Protein AF-A0A347U4I5-F1 (afdb_monomer_lite)

Structure (mmCIF, N/CA/C/O backbone):
data_AF-A0A347U4I5-F1
#
_entry.id   AF-A0A347U4I5-F1
#
loop_
_atom_site.group_PDB
_atom_site.id
_atom_site.type_symbol
_atom_site.label_atom_id
_atom_site.label_alt_id
_atom_site.label_comp_id
_atom_site.label_asym_id
_atom_site.label_entity_id
_atom_site.label_seq_id
_atom_site.pdbx_PDB_ins_code
_atom_site.Cartn_x
_atom_site.Cartn_y
_atom_site.Cartn_z
_atom_site.occupancy
_atom_site.B_iso_or_equiv
_atom_site.auth_seq_id
_atom_site.auth_comp_id
_atom_site.auth_asym_id
_atom_site.auth_atom_id
_atom_site.pdbx_PDB_model_num
ATOM 1 N N . MET A 1 1 ? -4.852 11.056 -18.461 1.00 53.84 1 MET A N 1
ATOM 2 C CA . MET A 1 1 ? -3.978 10.757 -17.312 1.00 53.84 1 MET A CA 1
ATOM 3 C C . MET A 1 1 ? -4.538 9.509 -16.671 1.00 53.84 1 MET A C 1
ATOM 5 O O . MET A 1 1 ? -5.726 9.498 -16.374 1.00 53.84 1 MET A O 1
ATOM 9 N N . GLU A 1 2 ? -3.746 8.447 -16.586 1.00 70.62 2 GLU A N 1
ATOM 10 C CA . GLU A 1 2 ? -4.132 7.236 -15.855 1.00 70.62 2 GLU A CA 1
ATOM 11 C C . GLU A 1 2 ? -4.205 7.586 -14.367 1.00 70.62 2 GLU A C 1
ATOM 13 O O . GLU A 1 2 ? -3.350 8.334 -13.879 1.00 70.62 2 GLU A O 1
ATOM 18 N N . LYS A 1 3 ? -5.240 7.139 -13.653 1.00 88.94 3 LYS A N 1
ATOM 19 C CA . LYS A 1 3 ? -5.330 7.451 -12.229 1.00 88.94 3 LYS A CA 1
ATOM 20 C C . LYS A 1 3 ? -4.350 6.566 -11.468 1.00 88.94 3 LYS A C 1
ATOM 22 O O . LYS A 1 3 ? -4.262 5.368 -11.714 1.00 88.94 3 LYS A O 1
ATOM 27 N N . LEU A 1 4 ? -3.649 7.141 -10.494 1.00 93.19 4 LEU A N 1
ATOM 28 C CA . LEU A 1 4 ? -2.688 6.397 -9.672 1.00 93.19 4 LEU A CA 1
ATOM 29 C C . LEU A 1 4 ? -3.348 5.239 -8.900 1.00 93.19 4 LEU A C 1
ATOM 31 O O . LEU A 1 4 ? -2.704 4.229 -8.629 1.00 93.19 4 LEU A O 1
ATOM 35 N N . GLU A 1 5 ? -4.646 5.360 -8.607 1.00 92.75 5 GLU A N 1
ATOM 36 C CA . GLU A 1 5 ? -5.468 4.329 -7.963 1.00 92.75 5 GLU A CA 1
ATOM 37 C C . GLU A 1 5 ? -5.643 3.050 -8.815 1.00 92.75 5 GLU A C 1
ATOM 39 O O . GLU A 1 5 ? -5.871 1.969 -8.263 1.00 92.75 5 GLU A O 1
ATOM 44 N N . ASP A 1 6 ? -5.469 3.146 -10.138 1.00 95.31 6 ASP A N 1
ATOM 45 C CA . ASP A 1 6 ? -5.609 2.026 -11.078 1.00 95.31 6 ASP A CA 1
ATOM 46 C C . ASP A 1 6 ? -4.313 1.208 -11.226 1.00 95.31 6 ASP A C 1
ATOM 48 O O . ASP A 1 6 ? -4.338 0.099 -11.766 1.00 95.31 6 ASP A O 1
ATOM 52 N N . LYS A 1 7 ? -3.175 1.694 -10.702 1.00 95.12 7 LYS A N 1
ATOM 53 C CA . LYS A 1 7 ? -1.903 0.960 -10.762 1.00 95.12 7 LYS A CA 1
ATOM 54 C C . LYS A 1 7 ? -2.002 -0.383 -10.038 1.00 95.12 7 LYS A C 1
ATOM 56 O O . LYS A 1 7 ? -2.517 -0.472 -8.923 1.00 95.12 7 LYS A O 1
ATOM 61 N N . VAL A 1 8 ? -1.418 -1.425 -10.632 1.00 94.94 8 VAL A N 1
ATOM 62 C CA . VAL A 1 8 ? -1.280 -2.742 -9.993 1.00 94.94 8 VAL A CA 1
ATOM 63 C C . VAL A 1 8 ? -0.271 -2.647 -8.847 1.00 94.94 8 VAL A C 1
ATOM 65 O O . VAL A 1 8 ? 0.929 -2.483 -9.067 1.00 94.94 8 VAL A O 1
ATOM 68 N N . ILE A 1 9 ? -0.748 -2.776 -7.606 1.00 93.81 9 ILE A N 1
ATOM 69 C CA . ILE A 1 9 ? 0.105 -2.712 -6.410 1.00 93.81 9 ILE A CA 1
ATOM 70 C C . ILE A 1 9 ? 0.875 -4.015 -6.184 1.00 93.81 9 ILE A C 1
ATOM 72 O O . ILE A 1 9 ? 1.954 -4.023 -5.581 1.00 93.81 9 ILE A O 1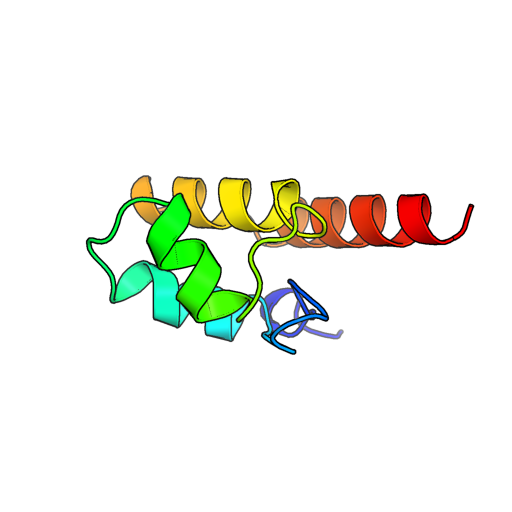
ATOM 76 N N . CYS A 1 10 ? 0.327 -5.137 -6.659 1.00 90.56 10 CYS A N 1
ATOM 77 C CA . CYS A 1 10 ? 0.989 -6.427 -6.578 1.00 90.56 10 CYS A CA 1
ATOM 78 C C . CYS A 1 10 ? 0.579 -7.379 -7.700 1.00 90.56 10 CYS A C 1
ATOM 80 O O . CYS A 1 10 ? -0.590 -7.731 -7.821 1.00 90.56 10 CYS A O 1
ATOM 82 N N . GLU A 1 11 ? 1.569 -7.877 -8.440 1.00 88.62 11 GLU A N 1
ATOM 83 C CA . GLU A 1 11 ? 1.381 -8.806 -9.563 1.00 88.62 11 GLU A CA 1
ATOM 84 C C . GLU A 1 11 ? 0.907 -10.191 -9.106 1.00 88.62 11 GLU A C 1
ATOM 86 O O . GLU A 1 11 ? 0.219 -10.877 -9.844 1.00 88.62 11 GLU A O 1
ATOM 91 N N . CYS A 1 12 ? 1.209 -10.608 -7.869 1.00 90.88 12 CYS A N 1
ATOM 92 C CA . CYS A 1 12 ? 0.791 -11.926 -7.377 1.00 90.88 12 CYS A CA 1
ATOM 93 C C . CYS A 1 12 ? -0.728 -12.073 -7.213 1.00 90.88 12 CYS A C 1
ATOM 95 O O . CYS A 1 12 ? -1.242 -13.179 -7.333 1.00 90.88 12 CYS A O 1
ATOM 97 N N . GLY A 1 13 ? -1.416 -10.984 -6.865 1.00 88.69 13 GLY A N 1
ATOM 98 C CA . GLY A 1 13 ? -2.871 -10.971 -6.692 1.00 88.69 13 GLY A CA 1
ATOM 99 C C . GLY A 1 13 ? -3.598 -10.165 -7.764 1.00 88.69 13 GLY A C 1
ATOM 100 O O . GLY A 1 13 ? -4.820 -10.045 -7.686 1.00 88.69 13 GLY A O 1
ATOM 101 N N . GLU A 1 14 ? -2.841 -9.577 -8.698 1.00 92.81 14 GLU A N 1
ATOM 102 C CA . GLU A 1 14 ? -3.321 -8.701 -9.775 1.00 92.81 14 GLU A CA 1
ATOM 103 C C . GLU A 1 14 ? -4.278 -7.609 -9.268 1.00 92.81 14 GLU A C 1
ATOM 105 O O . GLU A 1 14 ? -5.244 -7.233 -9.929 1.00 92.81 14 GLU A O 1
ATOM 110 N N . LYS A 1 15 ? -4.026 -7.115 -8.047 1.00 95.06 15 LYS A N 1
ATOM 111 C CA . LYS A 1 15 ? -4.851 -6.087 -7.408 1.00 95.06 15 LYS A CA 1
ATOM 112 C C . LYS A 1 15 ? -4.329 -4.697 -7.713 1.00 95.06 15 LYS A C 1
ATOM 114 O O . LYS A 1 15 ? -3.118 -4.460 -7.659 1.00 95.06 15 LYS A O 1
ATOM 119 N N . THR A 1 16 ? -5.250 -3.776 -7.966 1.00 96.62 16 THR A N 1
ATOM 120 C CA . THR A 1 16 ? -4.945 -2.345 -8.068 1.00 96.62 16 THR A CA 1
ATOM 121 C C . THR A 1 16 ? -4.817 -1.698 -6.689 1.00 96.62 16 THR A C 1
ATOM 123 O O . THR A 1 16 ? -5.205 -2.294 -5.676 1.00 96.62 16 THR A O 1
ATOM 126 N N . VAL A 1 17 ? -4.290 -0.471 -6.630 1.00 96.38 17 VAL A N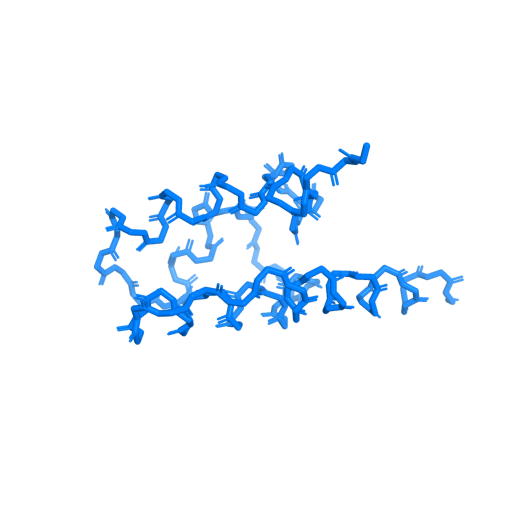 1
ATOM 127 C CA . VAL A 1 17 ? -4.274 0.332 -5.396 1.00 96.38 17 VAL A CA 1
ATOM 128 C C . VAL A 1 17 ? -5.697 0.503 -4.860 1.00 96.38 17 VAL A C 1
ATOM 130 O O . VAL A 1 17 ? -5.926 0.212 -3.690 1.00 96.38 17 VAL A O 1
ATOM 133 N N . ALA A 1 18 ? -6.667 0.865 -5.706 1.00 96.69 18 ALA A N 1
ATOM 134 C CA . ALA A 1 18 ? -8.067 1.026 -5.306 1.00 96.69 18 ALA A CA 1
ATOM 135 C C . ALA A 1 18 ? -8.651 -0.247 -4.667 1.00 96.69 18 ALA A C 1
ATOM 137 O O . ALA A 1 18 ? -9.276 -0.195 -3.610 1.00 96.69 18 ALA A O 1
ATOM 138 N N . GLN A 1 19 ? -8.395 -1.417 -5.258 1.00 96.56 19 GLN A N 1
ATOM 139 C CA . GLN A 1 19 ? -8.868 -2.688 -4.702 1.00 96.56 19 GLN A CA 1
ATOM 140 C C . GLN A 1 19 ? -8.193 -3.029 -3.369 1.00 96.56 19 GLN A C 1
ATOM 142 O O . GLN A 1 19 ? -8.840 -3.552 -2.462 1.00 96.56 19 GLN A O 1
ATOM 147 N N . ALA A 1 20 ? -6.895 -2.745 -3.239 1.00 96.56 20 ALA A N 1
ATOM 148 C CA . ALA A 1 20 ? -6.177 -2.942 -1.986 1.00 96.56 20 ALA A CA 1
ATOM 149 C C . ALA A 1 20 ? -6.683 -1.996 -0.886 1.00 96.56 20 ALA A C 1
ATOM 151 O O . ALA A 1 20 ? -6.797 -2.425 0.261 1.00 96.56 20 ALA A O 1
ATOM 152 N N . VAL A 1 21 ? -7.046 -0.757 -1.239 1.00 96.75 21 VAL A N 1
ATOM 153 C CA . VAL A 1 21 ? -7.684 0.200 -0.324 1.00 96.75 21 VAL A CA 1
ATOM 154 C C . VAL A 1 21 ? -8.993 -0.355 0.217 1.00 96.75 21 VAL A C 1
ATOM 156 O O . VAL A 1 21 ? -9.171 -0.390 1.431 1.00 96.75 21 VAL A O 1
ATOM 159 N N . GLU A 1 22 ? -9.882 -0.831 -0.653 1.00 96.44 22 GLU A N 1
ATOM 160 C CA . GLU A 1 22 ? -11.164 -1.406 -0.229 1.00 96.44 22 GLU A CA 1
ATOM 161 C C . GLU A 1 22 ? -10.959 -2.615 0.695 1.00 96.44 22 GLU A C 1
ATOM 163 O O . GLU A 1 22 ? -11.565 -2.699 1.761 1.00 96.44 22 GLU A O 1
ATOM 168 N N . ILE A 1 23 ? -10.033 -3.517 0.353 1.00 95.75 23 ILE A N 1
ATOM 169 C CA . ILE A 1 23 ? -9.699 -4.665 1.209 1.00 95.75 23 ILE A CA 1
ATOM 170 C C . ILE A 1 23 ? -9.214 -4.202 2.588 1.00 95.75 23 ILE A C 1
ATOM 172 O O . ILE A 1 23 ? -9.648 -4.750 3.599 1.00 95.75 23 ILE A O 1
ATOM 176 N N . PHE A 1 24 ? -8.319 -3.214 2.636 1.00 96.19 24 PHE A N 1
ATOM 177 C CA . PHE A 1 24 ? -7.733 -2.715 3.879 1.00 96.19 24 PHE A CA 1
ATOM 178 C C . PHE A 1 24 ? -8.707 -1.891 4.731 1.00 96.19 24 PHE A C 1
ATOM 180 O O . PHE A 1 24 ? -8.640 -1.975 5.953 1.00 96.19 24 PHE A O 1
ATOM 187 N N . LYS A 1 25 ? -9.658 -1.173 4.127 1.00 95.44 25 LYS A N 1
ATOM 188 C CA . LYS A 1 25 ? -10.729 -0.473 4.858 1.00 95.44 25 LYS A CA 1
ATOM 189 C C . LYS A 1 25 ? -11.743 -1.421 5.503 1.00 95.44 25 LYS A C 1
ATOM 191 O O . LYS A 1 25 ? -12.374 -1.055 6.489 1.00 95.44 25 LYS A O 1
ATOM 196 N N . HIS A 1 26 ? -11.916 -2.619 4.947 1.00 95.44 26 HIS A N 1
ATOM 197 C CA . HIS A 1 26 ? -12.902 -3.604 5.403 1.00 95.44 26 HIS A CA 1
ATOM 198 C C . HIS A 1 26 ? -12.304 -4.745 6.243 1.00 95.44 26 HIS A C 1
ATOM 200 O O . HIS A 1 26 ? -12.968 -5.758 6.467 1.00 95.44 26 HIS A O 1
ATOM 206 N N . THR A 1 27 ? -11.056 -4.618 6.702 1.00 91.88 27 THR A N 1
ATOM 207 C CA . THR A 1 27 ? -10.366 -5.662 7.470 1.00 91.88 27 THR A CA 1
ATOM 208 C C . THR A 1 27 ? -9.778 -5.118 8.767 1.00 91.88 27 THR A C 1
ATOM 210 O O . THR A 1 27 ? -8.950 -4.220 8.750 1.00 91.88 27 THR A O 1
ATOM 213 N N . ASP A 1 28 ? -10.082 -5.782 9.881 1.00 92.88 28 ASP A N 1
ATOM 214 C CA . ASP A 1 28 ? -9.424 -5.548 11.179 1.00 92.88 28 ASP A CA 1
ATOM 215 C C . ASP A 1 28 ? -8.201 -6.463 11.390 1.00 92.88 28 ASP A C 1
ATOM 217 O O . ASP A 1 28 ? -7.614 -6.557 12.470 1.00 92.88 28 ASP A O 1
ATOM 221 N N . LEU A 1 29 ? -7.835 -7.238 10.363 1.00 94.62 29 LEU A N 1
ATOM 222 C CA . LEU A 1 29 ? -6.717 -8.171 10.437 1.00 94.62 29 LEU A CA 1
ATOM 223 C C . LEU A 1 29 ? -5.369 -7.434 10.473 1.00 94.62 29 LEU A C 1
ATOM 225 O O . LEU A 1 29 ? -5.163 -6.487 9.716 1.00 94.62 29 LEU A O 1
ATOM 229 N N . PRO A 1 30 ? -4.374 -7.950 11.222 1.00 94.75 30 PRO A N 1
ATOM 230 C CA . PRO A 1 30 ? -3.025 -7.398 11.188 1.00 94.75 30 PRO A CA 1
ATOM 231 C C . PRO A 1 30 ? -2.419 -7.519 9.786 1.00 94.75 30 PRO A C 1
ATOM 233 O O . PRO A 1 30 ? -2.702 -8.488 9.065 1.00 94.75 30 PRO A O 1
ATOM 236 N N . TYR A 1 31 ? -1.495 -6.613 9.447 1.00 94.00 31 TYR A N 1
ATOM 237 C CA . TYR A 1 31 ? -0.870 -6.506 8.121 1.00 94.00 31 TYR A CA 1
ATOM 238 C C . TYR A 1 31 ? -0.510 -7.853 7.479 1.00 94.00 31 TYR A C 1
ATOM 240 O O . TYR A 1 31 ? -0.818 -8.092 6.316 1.00 94.00 31 TYR A O 1
ATOM 248 N N . LYS A 1 32 ? 0.106 -8.786 8.223 1.00 91.94 32 LYS A N 1
ATOM 249 C CA . LYS A 1 32 ? 0.516 -10.097 7.680 1.00 91.94 32 LYS A CA 1
ATOM 250 C C . LYS A 1 32 ? -0.654 -10.880 7.067 1.00 91.94 32 LYS A C 1
ATOM 252 O O . LYS A 1 32 ? -0.464 -11.558 6.059 1.00 91.94 32 LYS A O 1
ATOM 257 N N . LYS A 1 33 ? -1.838 -10.808 7.680 1.00 94.25 33 LYS A N 1
ATOM 258 C CA . LYS A 1 33 ? -3.061 -11.460 7.198 1.00 94.25 33 LYS A CA 1
ATOM 259 C C . LYS A 1 33 ? -3.766 -10.601 6.147 1.00 94.25 33 LYS A C 1
ATOM 261 O O . LYS A 1 33 ? -4.102 -11.136 5.096 1.00 94.25 33 LYS A O 1
ATOM 266 N N . ALA A 1 34 ? -3.904 -9.295 6.385 1.00 94.81 34 ALA A N 1
ATOM 267 C CA . ALA A 1 34 ? -4.522 -8.364 5.438 1.00 94.81 34 ALA A CA 1
ATOM 268 C C . ALA A 1 34 ? -3.801 -8.376 4.079 1.00 94.81 34 ALA A C 1
ATOM 270 O O . ALA A 1 34 ? -4.421 -8.540 3.033 1.00 94.81 34 ALA A O 1
ATOM 271 N N . LYS A 1 35 ? -2.465 -8.337 4.085 1.00 94.81 35 LYS A N 1
ATOM 272 C CA . LYS A 1 35 ? -1.627 -8.473 2.889 1.00 94.81 35 LYS A CA 1
ATOM 273 C C . LYS A 1 35 ? -1.990 -9.713 2.071 1.00 94.81 35 LYS A C 1
ATOM 275 O O . LYS A 1 35 ? -2.048 -9.634 0.851 1.00 94.81 35 LYS A O 1
ATOM 280 N N . LYS A 1 36 ? -2.239 -10.854 2.721 1.00 94.75 36 LYS A N 1
ATOM 281 C CA . LYS A 1 36 ? -2.560 -12.109 2.029 1.00 94.75 36 LYS A CA 1
ATOM 282 C C . LYS A 1 36 ? -3.897 -12.035 1.283 1.00 94.75 36 LYS A C 1
ATOM 284 O O . LYS A 1 36 ? -4.029 -12.699 0.261 1.00 94.75 36 LYS A O 1
ATOM 289 N N . LEU A 1 37 ? -4.840 -11.213 1.752 1.00 94.56 37 LEU A N 1
ATOM 290 C CA . LEU A 1 37 ? -6.097 -10.939 1.045 1.00 94.56 37 LEU A CA 1
ATOM 291 C C . LEU A 1 37 ? -5.863 -10.172 -0.263 1.00 94.56 37 LEU A C 1
ATOM 293 O O . LEU A 1 37 ? -6.575 -10.395 -1.236 1.00 94.56 37 LEU A O 1
ATOM 297 N N . VAL A 1 38 ? -4.844 -9.308 -0.299 1.00 94.50 38 VAL A N 1
ATOM 298 C CA . VAL A 1 38 ? -4.472 -8.542 -1.497 1.00 94.50 38 VAL A CA 1
ATOM 299 C C . VAL A 1 38 ? -3.596 -9.365 -2.443 1.00 94.50 38 VAL A C 1
ATOM 301 O O . VAL A 1 38 ? -3.793 -9.325 -3.650 1.00 94.50 38 VAL A O 1
ATOM 304 N N . THR A 1 39 ? -2.610 -10.104 -1.927 1.00 94.12 39 THR A N 1
ATOM 305 C CA . THR A 1 39 ? -1.564 -10.715 -2.768 1.00 94.12 39 THR A CA 1
ATOM 306 C C . THR A 1 39 ? -1.777 -12.181 -3.106 1.00 94.12 39 THR A C 1
ATOM 308 O O . THR A 1 39 ? -1.088 -12.682 -3.989 1.00 94.12 39 THR A O 1
ATOM 311 N N . GLY A 1 40 ? -2.590 -12.917 -2.342 1.00 92.56 40 GLY A N 1
ATOM 312 C CA . GLY A 1 40 ? -2.703 -14.377 -2.460 1.00 92.56 40 GLY A CA 1
ATOM 313 C C . GLY A 1 40 ? -1.411 -15.158 -2.152 1.00 92.56 40 GLY A C 1
ATOM 314 O O . GLY A 1 40 ? -1.407 -16.385 -2.188 1.00 92.56 40 GLY A O 1
ATOM 315 N N . CYS A 1 41 ? -0.311 -14.481 -1.805 1.00 90.31 41 CYS A N 1
ATOM 316 C CA .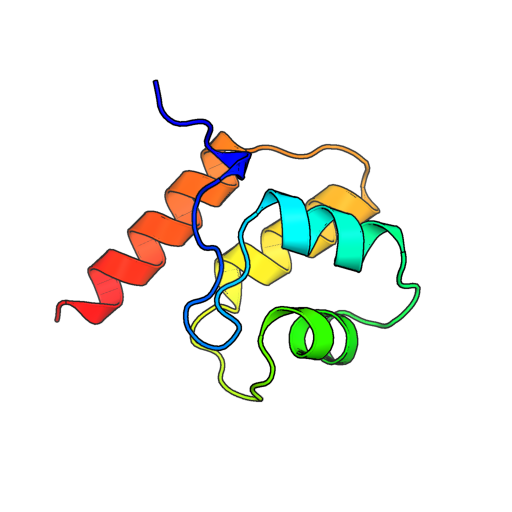 CYS A 1 41 ? 1.021 -15.073 -1.684 1.00 90.31 41 CYS A CA 1
ATOM 317 C C . CYS A 1 41 ? 1.685 -14.756 -0.334 1.00 90.31 41 CYS A C 1
ATOM 319 O O . CYS A 1 41 ? 1.365 -13.772 0.336 1.00 90.31 41 CYS A O 1
ATOM 321 N N . ASN A 1 42 ? 2.675 -15.569 0.050 1.00 87.56 42 ASN A N 1
ATOM 322 C CA . ASN A 1 42 ? 3.481 -15.344 1.257 1.00 87.56 42 ASN A CA 1
ATOM 323 C C . ASN A 1 42 ? 4.799 -14.584 0.976 1.00 87.56 42 ASN A C 1
ATOM 325 O O . ASN A 1 42 ? 5.542 -14.289 1.911 1.00 87.56 42 ASN A O 1
ATOM 329 N N . GLN A 1 43 ? 5.085 -14.249 -0.288 1.00 88.12 43 GLN A N 1
ATOM 330 C CA . GLN A 1 43 ? 6.339 -13.621 -0.730 1.00 88.12 43 GLN A CA 1
ATOM 331 C C . GLN A 1 43 ? 6.431 -12.147 -0.331 1.00 88.12 43 GLN A C 1
ATOM 333 O O . GLN A 1 43 ? 5.417 -11.485 -0.124 1.00 88.12 43 GLN A O 1
ATOM 338 N N . THR A 1 44 ? 7.637 -11.592 -0.224 1.00 88.25 44 THR A N 1
ATOM 339 C CA . THR A 1 44 ? 7.873 -10.191 0.184 1.00 88.25 44 THR A CA 1
ATOM 340 C C . THR A 1 44 ? 7.933 -9.192 -0.976 1.00 88.25 44 THR A C 1
ATOM 342 O O . THR A 1 44 ? 8.115 -8.004 -0.713 1.00 88.25 44 THR A O 1
ATOM 345 N N . CYS A 1 45 ? 7.707 -9.639 -2.217 1.00 86.69 45 CYS A N 1
ATOM 346 C CA . CYS A 1 45 ? 7.796 -8.848 -3.453 1.00 86.69 45 CYS A CA 1
ATOM 347 C C . CYS A 1 45 ? 7.089 -7.483 -3.372 1.00 86.69 45 CYS A C 1
ATOM 349 O O . CYS A 1 45 ? 7.672 -6.469 -3.728 1.00 86.69 45 CYS A O 1
ATOM 351 N N . CYS A 1 46 ? 5.877 -7.432 -2.819 1.00 91.12 46 CYS A N 1
ATOM 352 C CA . CYS A 1 46 ? 5.060 -6.216 -2.745 1.00 91.12 46 CYS A CA 1
ATOM 353 C C . CYS A 1 46 ? 5.044 -5.580 -1.341 1.00 91.12 46 CYS A C 1
ATOM 355 O O . CYS A 1 46 ? 4.160 -4.786 -1.024 1.00 91.12 46 CYS A O 1
ATOM 357 N N . ARG A 1 47 ? 5.977 -5.956 -0.448 1.00 92.50 47 ARG A N 1
ATOM 358 C CA . ARG A 1 47 ? 5.911 -5.581 0.979 1.00 92.50 47 ARG A CA 1
ATOM 359 C C . ARG A 1 47 ? 5.903 -4.067 1.190 1.00 92.50 47 ARG A C 1
ATOM 361 O O . ARG A 1 47 ? 5.088 -3.596 1.971 1.00 92.50 47 ARG A O 1
ATOM 368 N N . ARG A 1 48 ? 6.811 -3.326 0.544 1.00 94.69 48 ARG A N 1
ATOM 369 C CA . ARG A 1 48 ? 6.954 -1.873 0.756 1.00 94.69 48 ARG A CA 1
ATOM 370 C C . ARG A 1 48 ? 5.681 -1.099 0.382 1.00 94.69 48 ARG A C 1
ATOM 372 O O . ARG A 1 48 ? 5.136 -0.484 1.294 1.00 94.69 48 ARG A O 1
ATOM 379 N N . PRO A 1 49 ? 5.163 -1.179 -0.862 1.00 96.00 49 PRO A N 1
ATOM 380 C CA . PRO A 1 49 ? 3.959 -0.434 -1.228 1.00 96.00 49 PRO A CA 1
ATOM 381 C C . PRO A 1 49 ? 2.734 -0.872 -0.413 1.00 96.00 49 PRO A C 1
ATOM 383 O O . PRO A 1 49 ? 1.983 -0.029 0.058 1.00 96.00 49 PRO A O 1
ATOM 386 N N . LEU A 1 50 ? 2.564 -2.174 -0.141 1.00 96.25 50 LEU A N 1
ATOM 387 C CA . LEU A 1 50 ? 1.419 -2.648 0.649 1.00 96.25 50 LEU A CA 1
ATOM 388 C C . LEU A 1 50 ? 1.477 -2.233 2.118 1.00 96.25 50 LEU A C 1
ATOM 390 O O . LEU A 1 50 ? 0.434 -1.999 2.711 1.00 96.25 50 LEU A O 1
ATOM 394 N N . MET A 1 51 ? 2.665 -2.203 2.729 1.00 96.25 51 MET A N 1
ATOM 395 C CA . MET A 1 51 ? 2.805 -1.767 4.122 1.00 96.25 51 MET A CA 1
ATOM 396 C C . MET A 1 51 ? 2.530 -0.269 4.247 1.00 96.25 51 MET A C 1
ATOM 398 O O . MET A 1 51 ? 1.822 0.134 5.161 1.00 96.25 51 MET A O 1
ATOM 402 N N . ALA A 1 52 ? 3.058 0.538 3.321 1.00 97.06 52 ALA A N 1
ATOM 403 C CA . ALA A 1 52 ? 2.774 1.968 3.278 1.00 97.06 52 ALA A CA 1
ATOM 404 C C . ALA A 1 52 ? 1.269 2.222 3.127 1.00 97.06 52 ALA A C 1
ATOM 406 O O . ALA A 1 52 ? 0.700 2.935 3.946 1.00 97.06 52 ALA A O 1
ATOM 407 N N . LEU A 1 53 ? 0.613 1.548 2.173 1.00 97.19 53 LEU A N 1
ATOM 408 C CA . LEU A 1 53 ? -0.829 1.686 1.961 1.00 97.19 53 LEU A CA 1
ATOM 409 C C . LEU A 1 53 ? -1.643 1.264 3.191 1.00 97.19 53 LEU A C 1
ATOM 411 O O . LEU A 1 53 ? -2.591 1.943 3.566 1.00 97.19 53 LEU A O 1
ATOM 415 N N . PHE A 1 54 ? -1.268 0.152 3.828 1.00 96.88 54 PHE A N 1
ATOM 416 C CA . PHE A 1 54 ? -1.924 -0.327 5.045 1.00 96.88 54 PHE A CA 1
ATOM 417 C C . PHE A 1 54 ? -1.841 0.711 6.173 1.00 96.88 54 PHE A C 1
ATOM 419 O O . PHE A 1 54 ? -2.861 1.052 6.763 1.00 96.88 54 PHE A O 1
ATOM 426 N N . ASN A 1 55 ? -0.651 1.269 6.414 1.00 95.62 55 ASN A N 1
ATOM 427 C CA . ASN A 1 55 ? -0.453 2.297 7.435 1.00 95.62 55 ASN A CA 1
ATOM 428 C C . ASN A 1 55 ? -1.225 3.585 7.102 1.00 95.62 55 ASN A C 1
ATOM 430 O O . ASN A 1 55 ? -1.886 4.141 7.966 1.00 95.62 55 ASN A O 1
ATOM 434 N N . MET A 1 56 ? -1.173 4.046 5.850 1.00 95.81 56 MET A N 1
ATOM 435 C CA . MET A 1 56 ? -1.909 5.228 5.378 1.00 95.81 56 MET A CA 1
ATOM 436 C C . MET A 1 56 ? -3.414 5.119 5.653 1.00 95.81 56 MET A C 1
ATOM 438 O O . MET A 1 56 ? -4.039 6.063 6.127 1.00 95.81 56 MET A O 1
ATOM 442 N N . ILE A 1 57 ? -3.992 3.939 5.418 1.00 95.12 57 ILE A N 1
ATOM 443 C CA . ILE A 1 57 ? -5.407 3.675 5.701 1.00 95.12 57 ILE A CA 1
ATOM 444 C C . ILE A 1 57 ? -5.683 3.662 7.205 1.00 95.12 57 ILE A C 1
ATOM 446 O O . ILE A 1 57 ? -6.689 4.226 7.626 1.00 95.12 57 ILE A O 1
ATOM 450 N N . GLU A 1 58 ? -4.791 3.075 8.007 1.00 92.50 58 GLU A N 1
ATOM 451 C CA . GLU A 1 58 ? -4.897 3.076 9.473 1.00 92.50 58 GLU A CA 1
ATOM 452 C C . GLU A 1 58 ? -4.888 4.506 10.048 1.00 92.50 58 GLU A C 1
ATOM 454 O O . GLU A 1 58 ? -5.638 4.801 10.977 1.00 92.50 58 GLU A O 1
ATOM 459 N N . PHE A 1 59 ? -4.098 5.412 9.461 1.00 92.00 59 PHE A N 1
ATOM 460 C CA . PHE A 1 59 ? -4.010 6.820 9.873 1.00 92.00 59 PHE A CA 1
ATOM 4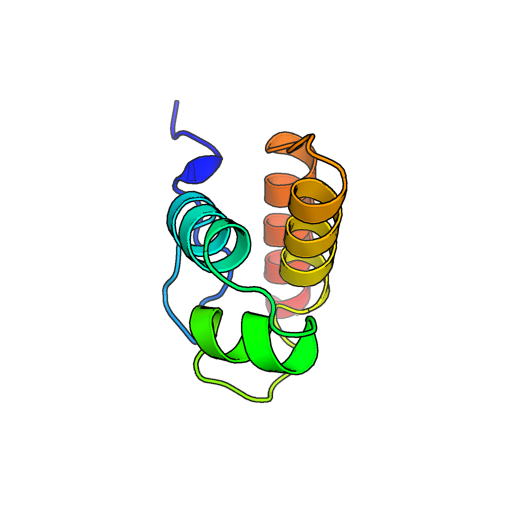61 C C . PHE A 1 59 ? -5.015 7.756 9.173 1.00 92.00 59 PHE A C 1
ATOM 463 O O . PHE A 1 59 ? -5.139 8.913 9.569 1.00 92.00 59 PHE A O 1
ATOM 470 N N . GLY A 1 60 ? -5.768 7.265 8.181 1.00 90.38 60 GLY A N 1
ATOM 471 C CA . GLY A 1 60 ? -6.857 7.994 7.519 1.00 90.38 60 GLY A CA 1
ATOM 472 C C . GLY A 1 60 ? -6.451 8.933 6.375 1.00 90.38 60 GLY A C 1
ATOM 473 O O . GLY A 1 60 ? -7.302 9.674 5.884 1.00 90.38 60 GLY A O 1
ATOM 474 N N . GLU A 1 61 ? -5.200 8.892 5.913 1.00 92.62 61 GLU A N 1
ATOM 475 C CA . GLU A 1 61 ? -4.693 9.737 4.824 1.00 92.62 61 GLU A CA 1
ATOM 476 C C . GLU A 1 61 ? -3.924 8.891 3.804 1.00 92.62 61 GLU A C 1
ATOM 478 O O . GLU A 1 61 ? -2.939 8.237 4.142 1.00 92.62 61 GLU A O 1
ATOM 483 N N . ILE A 1 62 ? -4.387 8.888 2.547 1.00 94.62 62 ILE A N 1
ATOM 484 C CA . ILE A 1 62 ? -3.787 8.107 1.459 1.00 94.62 62 ILE A CA 1
ATOM 485 C C . ILE A 1 62 ? -3.059 9.046 0.503 1.00 94.62 62 ILE A C 1
ATOM 487 O O . ILE A 1 62 ? -3.693 9.810 -0.227 1.00 94.62 62 ILE A O 1
ATOM 491 N N . ASP A 1 63 ? -1.737 8.916 0.459 1.00 95.50 63 ASP A N 1
ATOM 492 C CA . ASP A 1 63 ? -0.888 9.556 -0.540 1.00 95.50 63 ASP A CA 1
ATOM 493 C C . ASP A 1 63 ? -0.706 8.618 -1.744 1.00 95.50 63 ASP A C 1
ATOM 495 O O . ASP A 1 63 ? 0.093 7.676 -1.734 1.00 95.50 63 ASP A O 1
ATOM 499 N N . TYR A 1 64 ? -1.490 8.853 -2.795 1.00 95.44 64 TYR A N 1
ATOM 500 C CA . TYR A 1 64 ? -1.426 8.049 -4.015 1.00 95.44 64 TYR A CA 1
ATOM 501 C C . TYR A 1 64 ? -0.130 8.261 -4.810 1.00 95.44 64 TYR A C 1
ATOM 503 O O . TYR A 1 64 ? 0.266 7.354 -5.548 1.00 95.44 64 TYR A O 1
ATOM 511 N N . GLU A 1 65 ? 0.534 9.412 -4.669 1.00 96.12 65 GLU A N 1
ATOM 512 C CA . GLU A 1 65 ? 1.800 9.699 -5.351 1.00 96.12 65 GLU A CA 1
ATOM 513 C C . GLU A 1 65 ? 2.932 8.872 -4.742 1.00 96.12 65 GLU A C 1
ATOM 515 O O . GLU A 1 65 ? 3.643 8.174 -5.472 1.00 96.12 65 GLU A O 1
ATOM 520 N N . GLU A 1 66 ? 3.029 8.846 -3.411 1.00 95.69 66 GLU A N 1
ATOM 521 C CA . GLU A 1 66 ? 3.999 8.011 -2.694 1.00 95.69 66 GLU A CA 1
ATOM 522 C C . GLU A 1 66 ? 3.782 6.519 -2.997 1.00 95.69 66 GLU A C 1
ATOM 524 O O . GLU A 1 66 ? 4.733 5.782 -3.273 1.00 95.69 66 GLU A O 1
ATOM 529 N N . ILE A 1 67 ? 2.531 6.045 -3.025 1.00 96.31 67 ILE A N 1
ATOM 530 C CA . ILE A 1 67 ? 2.248 4.643 -3.373 1.00 96.31 67 ILE A CA 1
ATOM 531 C C . ILE A 1 67 ? 2.664 4.325 -4.808 1.00 96.31 67 ILE A C 1
ATOM 533 O O . ILE A 1 67 ? 3.285 3.284 -5.047 1.00 96.31 67 ILE A O 1
ATOM 537 N N . ALA A 1 68 ? 2.366 5.209 -5.759 1.00 95.62 68 ALA A N 1
ATOM 538 C CA . ALA A 1 68 ? 2.781 5.033 -7.144 1.00 95.62 68 ALA A CA 1
ATOM 539 C C . ALA A 1 68 ? 4.311 4.996 -7.278 1.00 95.62 68 ALA 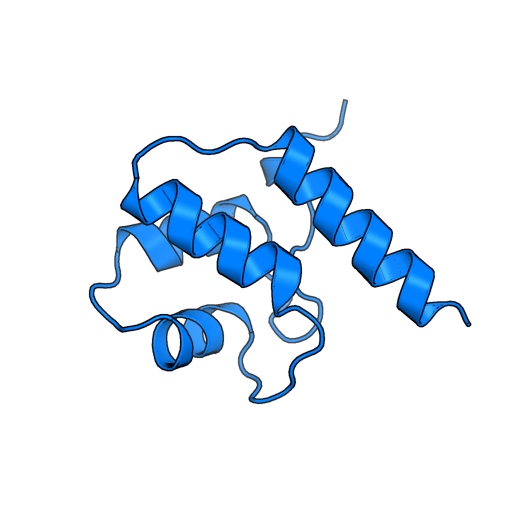A C 1
ATOM 541 O O . ALA A 1 68 ? 4.832 4.117 -7.970 1.00 95.62 68 ALA A O 1
ATOM 542 N N . PHE A 1 69 ? 5.019 5.878 -6.570 1.00 95.75 69 PHE A N 1
ATOM 543 C CA . PHE A 1 69 ? 6.479 5.899 -6.520 1.00 95.75 69 PHE A CA 1
ATOM 544 C C . PHE A 1 69 ? 7.054 4.596 -5.945 1.00 95.75 69 PHE A C 1
ATOM 546 O O . PHE A 1 69 ? 7.971 4.005 -6.519 1.00 95.75 69 PHE A O 1
ATOM 553 N N . LEU A 1 70 ? 6.487 4.084 -4.847 1.00 95.75 70 LEU A N 1
ATOM 554 C CA . LEU A 1 70 ? 6.921 2.825 -4.235 1.00 95.75 70 LEU A CA 1
ATOM 555 C C . LEU A 1 70 ? 6.682 1.606 -5.138 1.00 95.75 70 LEU A C 1
ATOM 557 O O . LEU A 1 70 ? 7.476 0.658 -5.101 1.00 95.75 70 LEU A O 1
ATOM 561 N N . ILE A 1 71 ? 5.604 1.607 -5.929 1.00 94.69 71 ILE A N 1
ATOM 562 C CA . ILE A 1 71 ? 5.329 0.566 -6.931 1.00 94.69 71 ILE A CA 1
ATOM 563 C C . ILE A 1 71 ? 6.385 0.613 -8.039 1.00 94.69 71 ILE A C 1
ATOM 565 O O . ILE A 1 71 ? 6.971 -0.424 -8.360 1.00 94.69 71 ILE A O 1
ATOM 569 N N . ASP A 1 72 ? 6.678 1.797 -8.572 1.00 93.50 72 ASP A N 1
ATOM 570 C CA . ASP A 1 72 ? 7.660 1.964 -9.646 1.00 93.50 72 ASP A CA 1
ATOM 571 C C . ASP A 1 72 ? 9.068 1.583 -9.166 1.00 93.50 72 ASP A C 1
ATOM 573 O O . ASP A 1 72 ? 9.734 0.755 -9.787 1.00 93.50 72 ASP A O 1
ATOM 577 N N . ALA A 1 73 ? 9.469 2.043 -7.977 1.00 92.12 73 ALA A N 1
ATOM 578 C CA . ALA A 1 73 ? 10.741 1.672 -7.358 1.00 92.12 73 ALA A CA 1
ATOM 579 C C . ALA A 1 73 ? 10.858 0.161 -7.071 1.00 92.12 73 ALA A C 1
ATOM 581 O O . ALA A 1 73 ? 11.961 -0.392 -7.078 1.00 92.12 73 ALA A O 1
ATOM 582 N N . LYS A 1 74 ? 9.741 -0.531 -6.794 1.00 90.88 74 LYS A N 1
ATOM 583 C CA . LYS A 1 74 ? 9.704 -2.001 -6.680 1.00 90.88 74 LYS A CA 1
ATOM 584 C C . LYS A 1 74 ? 9.915 -2.652 -8.046 1.00 90.88 74 LYS A C 1
ATOM 586 O O . LYS A 1 74 ? 10.689 -3.599 -8.132 1.00 90.88 74 LYS A O 1
ATOM 591 N N . ASN A 1 75 ? 9.227 -2.171 -9.078 1.00 88.25 75 ASN A N 1
ATOM 592 C CA . ASN A 1 75 ? 9.308 -2.718 -10.434 1.00 88.25 75 ASN A CA 1
ATOM 593 C C . ASN A 1 75 ? 10.703 -2.544 -11.036 1.00 88.25 75 ASN A C 1
ATOM 595 O O . ASN A 1 75 ? 11.214 -3.475 -11.648 1.00 88.25 75 ASN A O 1
ATOM 599 N N . ASP A 1 76 ? 11.346 -1.399 -10.824 1.00 87.81 76 ASP A N 1
ATOM 600 C CA . ASP A 1 76 ? 12.690 -1.158 -11.352 1.00 87.81 76 ASP A CA 1
ATOM 601 C C . ASP A 1 76 ? 13.744 -2.060 -10.702 1.00 87.81 76 ASP A C 1
ATOM 603 O O . ASP A 1 76 ? 14.643 -2.533 -11.386 1.00 87.81 76 ASP A O 1
ATOM 607 N N . ARG A 1 77 ? 13.582 -2.415 -9.420 1.00 77.19 77 ARG A N 1
ATOM 608 C CA . ARG A 1 77 ? 14.440 -3.414 -8.752 1.00 77.19 77 ARG A CA 1
ATOM 609 C C . ARG A 1 77 ? 14.278 -4.840 -9.279 1.00 77.19 77 ARG A C 1
ATOM 611 O O . ARG A 1 77 ? 15.118 -5.670 -8.963 1.00 77.19 77 ARG A O 1
ATOM 618 N N . LEU A 1 78 ? 13.182 -5.151 -9.972 1.00 67.44 78 LEU A N 1
ATOM 619 C CA . LEU A 1 78 ? 12.933 -6.479 -10.548 1.00 67.44 78 LEU A CA 1
ATOM 620 C C . LEU A 1 78 ? 13.463 -6.609 -11.984 1.00 67.44 78 LEU A C 1
ATOM 622 O O . LEU A 1 78 ? 13.389 -7.696 -12.549 1.00 67.44 78 LEU A O 1
ATOM 626 N N . LYS A 1 79 ? 13.935 -5.510 -12.588 1.00 67.00 79 LYS A N 1
ATOM 627 C CA . LYS A 1 79 ? 14.485 -5.484 -13.952 1.00 67.00 79 LYS A CA 1
ATOM 628 C C . LYS A 1 79 ? 15.998 -5.746 -14.005 1.00 67.00 79 LYS A C 1
ATOM 630 O O . LYS A 1 79 ? 16.540 -5.783 -15.106 1.00 67.00 79 LYS A O 1
ATOM 635 N N . ASP A 1 80 ? 16.637 -5.913 -12.849 1.00 48.75 80 ASP A N 1
ATOM 636 C CA . ASP A 1 80 ? 18.047 -6.293 -12.668 1.00 48.75 80 ASP A CA 1
ATOM 637 C C . ASP A 1 80 ? 18.133 -7.785 -12.301 1.00 48.75 80 ASP A C 1
ATOM 639 O O . ASP A 1 80 ? 18.981 -8.499 -12.882 1.00 48.75 80 ASP A O 1
#

Organism: NCBI:txid913109

Secondary structure (DSSP, 8-state):
---GGGSEEETTTTEEHHHHHHHHHT--S-HHHHHHHHHSS--STTHHHHHHHHHHHHHT---HHHHHHHHHHHHHTT--

Radius of gyration: 11.63 Å; chains: 1; bounding box: 31×26×28 Å

pLDDT: mean 91.5, std 8.64, range [48.75, 97.19]

Foldseek 3Di:
DDDLQQDQLEPQQSDGNVRLLVLLLPDPDPLQVSVCVRRVDNDCLNVVLSVLSNVCVVVPHDDSVVSSVSSVVSVVVVVD

Sequence (80 aa):
MEKLEDKVICECGEKTVAQAVEIFKHTDLPYKKAKKLVTGCNQTCCRRPLMALFNMI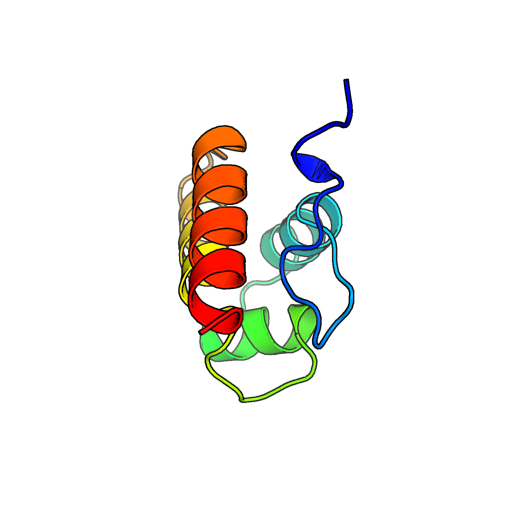EFGEIDYEEIAFLIDAKNDRLKD